Protein AF-A0A923DG67-F1 (afdb_monomer)

Radius of gyration: 14.62 Å; Cα contacts (8 Å, |Δi|>4): 81; chains: 1; bounding box: 49×19×28 Å

Foldseek 3Di:
DDDDDVPPPADDAFAEEEEELDPVVVVVVVVVCVVVVSRYDDPYYHNDPVSVVVVCVVDVGDYDYD

Sequence (66 aa):
MIKNPIDMTQPSKYRTLIADDEQPARDRLKKLLAEHADQIELVGEAKNGLLSAILFCAIKKTLIME

Nearest PDB structures (foldseek):
  6zj2-assembly1_A  TM=8.187E-01  e=2.749E-02  Salmonella enterica subsp. enterica serovar Typhimurium str. LT2
  6eo2-assembly1_A  TM=8.453E-01  e=8.730E-02  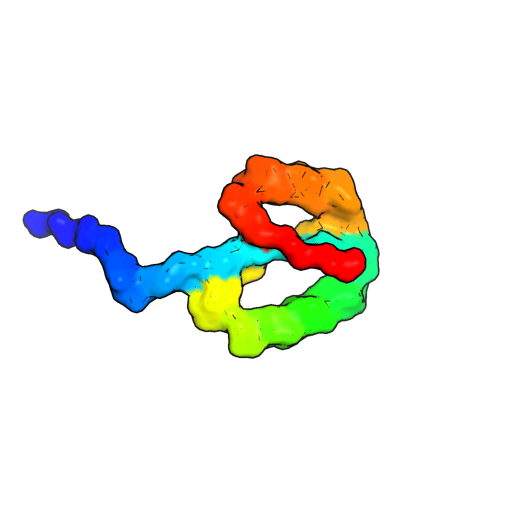Salmonella enterica subsp. enterica serovar Typhimurium
  6ymz-assembly1_A  TM=8.160E-01  e=8.156E-02  Pectobacterium atrosepticum SCRI1043
  1a2o-assembly2_B  TM=7.924E-01  e=1.405E-01  Salmonella enterica subsp. enterica serovar Typhimurium
  3ilh-assembly1_A  TM=5.452E-01  e=4.169E-01  Cytophaga hutchinsonii ATCC 33406

pLDDT: mean 75.5, std 16.38, range [40.16, 93.94]

Solvent-accessible surface area (backbone atoms only — not comparable to full-atom values): 4096 Å² total; per-residue (Å²): 143,82,87,77,73,78,73,86,84,61,79,81,51,47,45,33,40,46,35,40,73,47,66,71,57,50,54,51,51,51,58,62,49,55,81,41,50,86,50,40,37,83,75,50,76,18,61,41,72,68,52,35,53,56,54,45,77,75,39,102,57,57,80,54,72,122

Mean predicted aligned error: 9.9 Å

Secondary structure (DSSP, 8-state):
-------TTSPPPEEEEEE-S-HHHHHHHHHHHHTTTTTEEEEEEESSHHHHHHHHHH-SS-EEE-

Structure (mmCIF, N/CA/C/O backbone):
data_AF-A0A923DG67-F1
#
_entry.id   AF-A0A923DG67-F1
#
loop_
_atom_site.group_PDB
_atom_site.id
_atom_site.type_symbol
_atom_site.label_atom_id
_atom_site.label_alt_id
_atom_site.label_comp_id
_atom_site.label_asym_id
_atom_site.label_entity_id
_atom_site.label_seq_id
_atom_site.pdbx_PDB_ins_code
_atom_site.Cartn_x
_atom_site.Cartn_y
_atom_site.Cartn_z
_atom_site.occupancy
_atom_site.B_iso_or_equiv
_atom_site.auth_seq_id
_atom_site.auth_comp_id
_atom_site.auth_asym_id
_atom_site.auth_atom_id
_atom_site.pdbx_PDB_model_num
ATOM 1 N N . MET A 1 1 ? -42.954 1.634 5.431 1.00 45.19 1 MET A N 1
ATOM 2 C CA . MET A 1 1 ? -41.762 0.934 5.952 1.00 45.19 1 MET A CA 1
ATOM 3 C C . MET A 1 1 ? -40.610 1.162 4.982 1.00 45.19 1 MET A C 1
ATOM 5 O O . MET A 1 1 ? -40.483 0.402 4.040 1.00 45.19 1 MET A O 1
ATOM 9 N N . ILE A 1 2 ? -39.832 2.237 5.145 1.00 40.16 2 ILE A N 1
ATOM 10 C CA . ILE A 1 2 ? -38.555 2.420 4.433 1.00 40.16 2 ILE A CA 1
ATOM 11 C C . ILE A 1 2 ? -37.609 3.094 5.427 1.00 40.16 2 ILE A C 1
ATOM 13 O O . ILE A 1 2 ? -37.648 4.304 5.623 1.00 40.16 2 ILE A O 1
ATOM 17 N N . LYS A 1 3 ? -36.826 2.286 6.139 1.00 43.81 3 LYS A N 1
ATOM 18 C CA . LYS A 1 3 ? -35.633 2.776 6.822 1.00 43.81 3 LYS A CA 1
ATOM 19 C C . LYS A 1 3 ? -34.533 2.762 5.772 1.00 43.81 3 LYS A C 1
ATOM 21 O O . LYS A 1 3 ? -34.201 1.688 5.297 1.00 43.81 3 LYS A O 1
ATOM 26 N N . ASN A 1 4 ? -33.969 3.915 5.446 1.00 41.75 4 ASN A N 1
ATOM 27 C CA . ASN A 1 4 ? -32.558 3.957 5.083 1.00 41.75 4 ASN A CA 1
ATOM 28 C C . ASN A 1 4 ? -31.933 5.131 5.840 1.00 41.75 4 ASN A C 1
ATOM 30 O O . ASN A 1 4 ? -31.732 6.203 5.270 1.00 41.75 4 ASN A O 1
ATOM 34 N N . PRO A 1 5 ? -31.724 4.984 7.165 1.00 50.31 5 PRO A N 1
ATOM 35 C CA . PRO A 1 5 ? -30.832 5.888 7.859 1.00 50.31 5 PRO A CA 1
ATOM 36 C C . PRO A 1 5 ? -29.480 5.717 7.178 1.00 50.31 5 PRO A C 1
ATOM 38 O O . PRO A 1 5 ? -28.986 4.599 7.037 1.00 50.31 5 PRO A O 1
ATOM 41 N N . ILE A 1 6 ? -28.913 6.813 6.692 1.00 56.62 6 ILE A N 1
ATOM 42 C CA . ILE A 1 6 ? -27.488 6.851 6.398 1.00 56.62 6 ILE A CA 1
ATOM 43 C C . ILE A 1 6 ? -26.841 6.464 7.727 1.00 56.62 6 ILE A C 1
ATOM 45 O O . ILE A 1 6 ? -27.022 7.166 8.719 1.00 56.62 6 ILE A O 1
ATOM 49 N N . ASP A 1 7 ? -26.255 5.274 7.778 1.00 46.94 7 ASP A N 1
ATOM 50 C CA . ASP A 1 7 ? -25.694 4.699 8.989 1.00 46.94 7 ASP A CA 1
ATOM 51 C C . ASP A 1 7 ? -24.534 5.587 9.459 1.00 46.94 7 ASP A C 1
ATOM 53 O O . ASP A 1 7 ? -23.421 5.519 8.947 1.00 46.94 7 ASP A O 1
ATOM 57 N N . MET A 1 8 ? -24.831 6.491 10.394 1.00 50.19 8 MET A N 1
ATOM 58 C CA . MET A 1 8 ? -23.887 7.439 10.989 1.00 50.19 8 MET A CA 1
ATOM 59 C C . MET A 1 8 ? -22.983 6.773 12.045 1.00 50.19 8 MET A C 1
ATOM 61 O O . MET A 1 8 ? -22.342 7.477 12.821 1.00 50.19 8 MET A O 1
ATOM 65 N N . THR A 1 9 ? -22.932 5.435 12.115 1.00 53.47 9 THR A N 1
ATOM 66 C CA . THR A 1 9 ? -22.212 4.706 13.176 1.00 53.47 9 THR A CA 1
ATOM 67 C C . THR A 1 9 ? -20.845 4.153 12.769 1.00 53.47 9 THR A C 1
ATOM 69 O O . THR A 1 9 ? -20.123 3.659 13.631 1.00 53.47 9 THR A O 1
ATOM 72 N N . GLN A 1 10 ? -20.435 4.275 11.500 1.00 56.16 10 GLN A N 1
ATOM 73 C CA . GLN A 1 10 ? -19.122 3.814 11.032 1.00 56.16 10 GLN A CA 1
ATOM 74 C C . GLN A 1 10 ? -18.326 4.981 10.421 1.00 56.16 10 GLN A C 1
ATOM 76 O O . GLN A 1 10 ? -18.798 5.583 9.450 1.00 56.16 10 GLN A O 1
ATOM 81 N N . PRO A 1 11 ? -17.123 5.326 10.926 1.00 58.50 11 PRO A N 1
ATOM 82 C CA . PRO A 1 11 ? -16.251 6.255 10.217 1.00 58.50 11 PRO A CA 1
ATOM 83 C C . PRO A 1 11 ? -15.934 5.665 8.838 1.00 58.50 11 PRO A C 1
ATOM 85 O O . PRO A 1 11 ? -15.560 4.498 8.719 1.00 58.50 11 PRO A O 1
ATOM 88 N N . SER A 1 12 ? -16.131 6.445 7.770 1.00 78.00 12 SER A N 1
ATOM 89 C CA . SER A 1 12 ? -15.896 5.937 6.418 1.00 78.00 12 SER A CA 1
ATOM 90 C C . SER A 1 12 ? -14.427 5.540 6.284 1.00 78.00 12 SER A C 1
ATOM 92 O O . SER A 1 12 ? -13.556 6.404 6.409 1.00 78.00 12 SER A O 1
ATOM 94 N N . LYS A 1 13 ? -14.151 4.264 6.005 1.00 83.00 13 LYS A N 1
ATOM 95 C CA . LYS A 1 13 ? -12.777 3.789 5.837 1.00 83.00 13 LYS A CA 1
ATOM 96 C C . LYS A 1 13 ? -12.044 4.576 4.746 1.00 83.00 13 LYS A C 1
ATOM 98 O O . LYS A 1 13 ? -12.616 4.965 3.711 1.00 83.00 13 LYS A O 1
ATOM 103 N N . TYR A 1 14 ? -10.756 4.796 4.964 1.00 84.69 14 TYR A N 1
ATOM 104 C CA . TYR A 1 14 ? -9.837 5.276 3.947 1.00 84.69 14 TYR A CA 1
ATOM 105 C C . TYR A 1 14 ? -9.688 4.186 2.891 1.00 84.69 14 TYR A C 1
ATOM 107 O O . TYR A 1 14 ? -9.212 3.095 3.179 1.00 84.69 14 TYR A O 1
ATOM 115 N N . ARG A 1 15 ? -10.132 4.471 1.664 1.00 84.56 15 ARG A N 1
ATOM 116 C CA . ARG A 1 15 ? -9.889 3.565 0.535 1.00 84.56 15 ARG A CA 1
ATOM 117 C C . ARG A 1 15 ? -8.466 3.798 0.076 1.00 84.56 15 ARG A C 1
ATOM 119 O O . ARG A 1 15 ? -8.136 4.934 -0.262 1.00 84.56 15 ARG A O 1
ATOM 126 N N . THR A 1 16 ? -7.682 2.738 0.066 1.00 85.88 16 THR A N 1
ATOM 127 C CA . THR A 1 16 ? -6.241 2.784 -0.151 1.00 85.88 16 THR A CA 1
ATOM 128 C C . THR A 1 16 ? -5.873 1.933 -1.354 1.00 85.88 16 THR A C 1
ATOM 130 O O . THR A 1 16 ? -6.301 0.783 -1.481 1.00 85.88 16 THR A O 1
ATOM 133 N N . LEU A 1 17 ? -5.067 2.517 -2.234 1.00 88.50 17 LEU A N 1
ATOM 134 C CA . LEU A 1 17 ? -4.390 1.842 -3.332 1.00 88.50 17 LEU A CA 1
ATOM 135 C C . LEU A 1 17 ? -2.921 1.654 -2.941 1.00 88.50 17 LEU A C 1
ATOM 137 O O . LEU A 1 17 ? -2.287 2.624 -2.527 1.00 88.50 17 LEU A O 1
ATOM 141 N N . ILE A 1 18 ? -2.384 0.442 -3.090 1.00 88.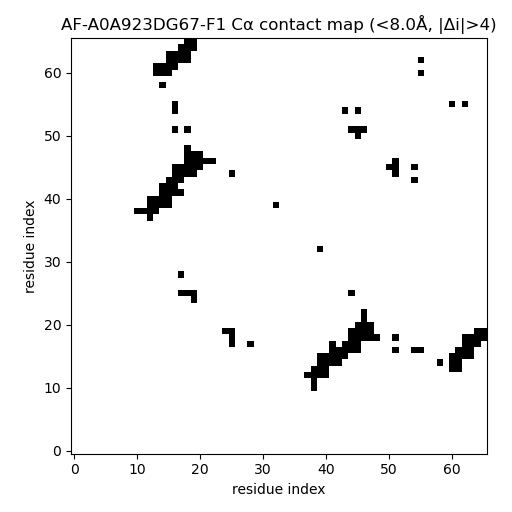44 18 ILE A N 1
ATOM 142 C CA . ILE A 1 18 ? -0.940 0.196 -2.950 1.00 88.44 18 ILE A CA 1
ATOM 143 C C . ILE A 1 18 ? -0.304 0.250 -4.335 1.00 88.44 18 ILE A C 1
ATOM 145 O O . ILE A 1 18 ? -0.755 -0.451 -5.240 1.00 88.44 18 ILE A O 1
ATOM 149 N N . ALA A 1 19 ? 0.748 1.043 -4.494 1.00 87.31 19 ALA A N 1
ATOM 150 C CA . ALA A 1 19 ? 1.504 1.161 -5.731 1.00 87.31 19 ALA A CA 1
ATOM 151 C C . ALA A 1 19 ? 2.969 0.808 -5.485 1.00 87.31 19 ALA A C 1
ATOM 153 O O . ALA A 1 19 ? 3.622 1.492 -4.711 1.00 87.31 19 ALA A O 1
ATOM 154 N N . ASP A 1 20 ? 3.454 -0.240 -6.145 1.00 87.75 20 ASP A N 1
ATOM 155 C CA . ASP A 1 20 ? 4.844 -0.696 -6.051 1.00 87.75 20 ASP A CA 1
ATOM 156 C C . ASP A 1 20 ? 5.125 -1.632 -7.236 1.00 87.75 20 ASP A C 1
ATOM 158 O O . ASP A 1 20 ? 4.217 -2.366 -7.644 1.00 87.75 20 ASP A O 1
ATOM 162 N N . ASP A 1 21 ? 6.316 -1.623 -7.827 1.00 86.62 21 ASP A N 1
ATOM 163 C CA . ASP A 1 21 ? 6.661 -2.507 -8.946 1.00 86.62 21 ASP A CA 1
ATOM 164 C C . ASP A 1 21 ? 6.951 -3.952 -8.503 1.00 86.62 21 ASP A C 1
ATOM 166 O O . ASP A 1 21 ? 6.665 -4.906 -9.242 1.00 86.62 21 ASP A O 1
ATOM 170 N N . GLU A 1 22 ? 7.335 -4.158 -7.246 1.00 90.50 22 GLU A N 1
ATOM 171 C CA . GLU A 1 22 ? 7.655 -5.452 -6.661 1.00 90.50 22 GLU A CA 1
ATOM 172 C C . GLU A 1 22 ? 6.470 -6.073 -5.890 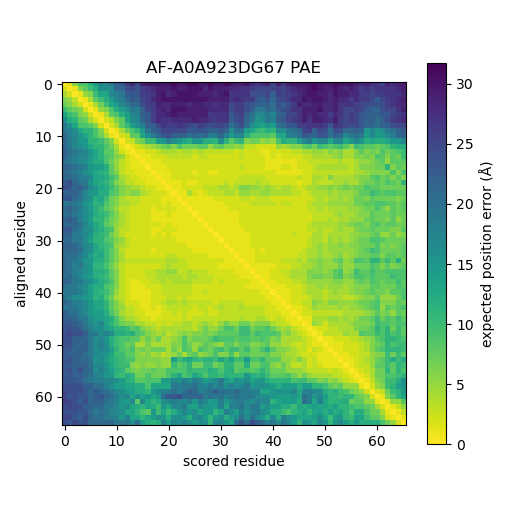1.00 90.50 22 GLU A C 1
ATOM 174 O O . GLU A 1 22 ? 5.915 -5.526 -4.938 1.00 90.50 22 GLU A O 1
ATOM 179 N N . GLN A 1 23 ? 6.074 -7.304 -6.253 1.00 90.44 23 GLN A N 1
ATOM 180 C CA . GLN A 1 23 ? 5.034 -8.040 -5.506 1.00 90.44 23 GLN A CA 1
ATOM 181 C C . GLN A 1 23 ? 5.384 -8.252 -4.016 1.00 90.44 23 GLN A C 1
ATOM 183 O O . GLN A 1 23 ? 4.489 -8.065 -3.187 1.00 90.44 23 GLN A O 1
ATOM 188 N N . PRO A 1 24 ? 6.636 -8.594 -3.636 1.00 93.56 24 PRO A N 1
ATOM 189 C CA . PRO A 1 24 ? 7.004 -8.753 -2.230 1.00 93.56 24 PRO A CA 1
ATOM 190 C C . PRO A 1 24 ? 6.778 -7.500 -1.375 1.00 93.56 24 PRO A C 1
ATOM 192 O O . PRO A 1 24 ? 6.379 -7.629 -0.216 1.00 93.56 24 PRO A O 1
ATOM 195 N N . ALA A 1 25 ? 7.001 -6.304 -1.922 1.00 90.81 25 ALA A N 1
ATOM 196 C CA . ALA A 1 25 ? 6.778 -5.046 -1.215 1.00 90.81 25 ALA A CA 1
ATOM 197 C C . ALA A 1 25 ? 5.279 -4.783 -1.005 1.00 90.81 25 ALA A C 1
ATOM 199 O O . ALA A 1 25 ? 4.845 -4.551 0.128 1.00 90.81 25 ALA A O 1
ATOM 200 N N . ARG A 1 26 ? 4.447 -5.001 -2.036 1.00 92.31 26 ARG A N 1
ATOM 201 C CA . ARG A 1 26 ? 2.977 -4.947 -1.891 1.00 92.31 26 ARG A CA 1
ATOM 202 C C . ARG A 1 26 ? 2.462 -5.925 -0.844 1.00 92.31 26 ARG A C 1
ATOM 204 O O . ARG A 1 26 ? 1.566 -5.596 -0.069 1.00 92.31 26 ARG A O 1
ATOM 211 N N . ASP A 1 27 ? 3.026 -7.127 -0.793 1.00 93.94 27 ASP A N 1
ATOM 212 C CA . ASP A 1 27 ? 2.638 -8.139 0.188 1.00 93.94 27 ASP A CA 1
ATOM 213 C C . ASP A 1 27 ? 3.029 -7.746 1.619 1.00 93.94 27 ASP A C 1
ATOM 215 O O . ASP A 1 27 ? 2.267 -8.011 2.553 1.00 93.94 27 ASP A O 1
ATOM 219 N N . ARG A 1 28 ? 4.174 -7.078 1.806 1.00 93.31 28 ARG A N 1
ATOM 220 C CA . ARG A 1 28 ? 4.572 -6.499 3.101 1.00 93.31 28 ARG A CA 1
ATOM 221 C C . ARG A 1 28 ? 3.635 -5.366 3.516 1.00 93.31 28 ARG A C 1
ATOM 223 O O . ARG A 1 28 ? 3.112 -5.407 4.627 1.00 93.31 28 ARG A O 1
ATOM 230 N N . LEU A 1 29 ? 3.356 -4.420 2.619 1.00 89.88 29 LEU A N 1
ATOM 231 C CA . LEU A 1 29 ? 2.446 -3.301 2.877 1.00 89.88 29 LEU A CA 1
ATOM 232 C C . LEU A 1 29 ? 1.034 -3.783 3.223 1.00 89.88 29 LEU A C 1
ATOM 234 O O . LEU A 1 29 ? 0.442 -3.300 4.183 1.00 89.88 29 LEU A O 1
ATOM 238 N N . LYS A 1 30 ? 0.511 -4.798 2.524 1.00 92.25 30 LYS A N 1
ATOM 239 C CA . LYS A 1 30 ? -0.786 -5.408 2.865 1.00 92.25 30 LYS A CA 1
ATOM 240 C C . LYS A 1 30 ? -0.822 -5.958 4.289 1.00 92.25 30 LYS A C 1
ATOM 242 O O . LYS A 1 30 ? -1.829 -5.782 4.966 1.00 92.25 30 LYS A O 1
ATOM 247 N N . LYS A 1 31 ? 0.252 -6.611 4.748 1.00 93.38 31 LYS A N 1
ATOM 248 C CA . LYS A 1 31 ? 0.334 -7.132 6.122 1.00 93.38 31 LYS A CA 1
ATOM 249 C C . LYS A 1 31 ? 0.328 -6.005 7.153 1.00 93.38 31 LYS A C 1
ATOM 251 O O . LYS A 1 31 ? -0.418 -6.101 8.114 1.00 93.38 31 LYS A O 1
ATOM 256 N N . LEU A 1 32 ? 1.094 -4.939 6.917 1.00 91.00 32 LEU A N 1
ATOM 257 C CA . LEU A 1 32 ? 1.130 -3.768 7.801 1.00 91.00 32 LEU A CA 1
ATOM 258 C C . LEU A 1 32 ? -0.232 -3.063 7.863 1.00 91.00 32 LEU A C 1
ATOM 260 O O . LEU A 1 32 ? -0.741 -2.762 8.935 1.00 91.00 32 LEU A O 1
ATOM 264 N N . LEU A 1 33 ? -0.869 -2.852 6.709 1.00 89.38 33 LEU A N 1
ATOM 265 C CA . LEU A 1 33 ? -2.176 -2.194 6.641 1.00 89.38 33 LEU A CA 1
ATOM 266 C C . LEU A 1 33 ? -3.313 -3.055 7.210 1.00 89.38 33 LEU A C 1
ATOM 268 O O . LEU A 1 33 ? -4.351 -2.508 7.583 1.00 89.38 33 LEU A O 1
ATOM 272 N N . ALA A 1 34 ? -3.135 -4.378 7.308 1.00 90.31 34 ALA A N 1
ATOM 273 C CA . ALA A 1 34 ? -4.122 -5.270 7.914 1.00 90.31 34 ALA A CA 1
ATOM 274 C C . ALA A 1 34 ? -4.358 -4.955 9.401 1.00 90.31 34 ALA A C 1
ATOM 276 O O . ALA A 1 34 ? -5.467 -5.159 9.893 1.00 90.31 34 ALA A O 1
ATOM 277 N N . GLU A 1 35 ? -3.357 -4.408 10.098 1.00 91.88 35 GLU A N 1
ATOM 278 C CA . GLU A 1 35 ? -3.464 -3.976 11.500 1.00 91.88 35 GLU A CA 1
ATOM 279 C C . GLU A 1 35 ? -4.410 -2.777 11.681 1.00 91.88 35 GLU A C 1
ATOM 281 O O . GLU A 1 35 ? -4.920 -2.548 12.775 1.00 91.88 35 GLU A O 1
ATOM 286 N N . HIS A 1 36 ? -4.700 -2.055 10.595 1.00 90.75 36 HIS A N 1
ATOM 287 C CA . HIS A 1 36 ? -5.583 -0.889 10.556 1.00 90.75 36 HIS A CA 1
ATOM 288 C C . HIS A 1 36 ? -6.842 -1.142 9.713 1.00 90.75 36 HIS A C 1
ATOM 290 O O . HIS A 1 36 ? -7.427 -0.215 9.148 1.00 90.75 36 HIS A O 1
ATOM 296 N N . ALA A 1 37 ? -7.267 -2.404 9.581 1.00 87.25 37 ALA A N 1
ATOM 297 C CA . ALA A 1 37 ? -8.420 -2.787 8.761 1.00 87.25 37 ALA A CA 1
ATOM 298 C C . ALA A 1 37 ? -9.757 -2.193 9.249 1.00 87.25 37 ALA A C 1
ATOM 300 O O . ALA A 1 37 ? -10.739 -2.181 8.504 1.00 87.25 37 ALA A O 1
ATOM 301 N N . ASP A 1 38 ? -9.823 -1.704 10.487 1.00 88.00 38 ASP A N 1
ATOM 302 C CA . ASP A 1 38 ? -10.935 -0.926 11.038 1.00 88.00 38 ASP A CA 1
ATOM 303 C C . ASP A 1 38 ? -11.078 0.442 10.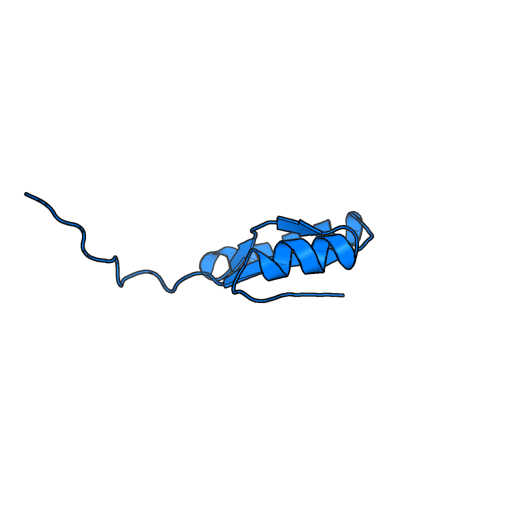349 1.00 88.00 38 ASP A C 1
ATOM 305 O O . ASP A 1 38 ? -12.196 0.906 10.131 1.00 88.00 38 ASP A O 1
ATOM 309 N N . GLN A 1 39 ? -9.963 1.039 9.922 1.00 87.75 39 GLN A N 1
ATOM 310 C CA . GLN A 1 39 ? -9.898 2.373 9.319 1.00 87.75 39 GLN A CA 1
ATOM 311 C C . GLN A 1 39 ? -9.574 2.355 7.825 1.00 87.75 39 GLN A C 1
ATOM 313 O O . GLN A 1 39 ? -9.871 3.327 7.133 1.00 87.75 39 GLN A O 1
ATOM 318 N N . ILE A 1 40 ? -8.979 1.278 7.313 1.00 88.00 40 ILE A N 1
ATOM 319 C CA . ILE A 1 40 ? -8.474 1.178 5.942 1.00 88.00 40 ILE A CA 1
ATOM 320 C C . ILE A 1 40 ? -9.221 0.092 5.168 1.00 88.00 40 ILE A C 1
ATOM 322 O O . ILE A 1 40 ? -9.454 -1.017 5.641 1.00 88.00 40 ILE A O 1
ATOM 326 N N . GLU A 1 41 ? -9.582 0.423 3.934 1.00 88.31 41 GLU A N 1
ATOM 327 C CA . GLU A 1 41 ? -10.135 -0.480 2.934 1.00 88.31 41 GLU A CA 1
ATOM 328 C C . GLU A 1 41 ? -9.165 -0.530 1.751 1.00 88.31 41 GLU A C 1
ATOM 330 O O . GLU A 1 41 ? -9.016 0.449 1.019 1.00 88.31 41 GLU A O 1
ATOM 335 N N . LEU A 1 42 ? -8.493 -1.661 1.540 1.00 86.44 42 LEU A N 1
ATOM 336 C CA . LEU A 1 42 ? -7.667 -1.840 0.350 1.00 86.44 42 LEU A CA 1
ATOM 337 C C . LEU A 1 42 ? -8.572 -2.015 -0.875 1.00 86.44 42 LEU A C 1
ATOM 339 O O . LEU A 1 42 ? -9.350 -2.962 -0.940 1.00 86.44 42 LEU A O 1
ATOM 343 N N . VAL A 1 43 ? -8.449 -1.123 -1.855 1.00 87.81 43 VAL A N 1
ATOM 344 C CA . VAL A 1 43 ? -9.298 -1.127 -3.060 1.00 87.81 43 VAL A CA 1
ATOM 345 C C . VAL A 1 43 ? -8.565 -1.527 -4.333 1.00 87.81 43 VAL A C 1
ATOM 347 O O . VAL A 1 43 ? -9.201 -1.687 -5.373 1.00 87.81 43 VAL A O 1
ATOM 350 N N . GLY A 1 44 ? -7.247 -1.716 -4.267 1.00 85.94 44 GLY A N 1
ATOM 351 C CA . GLY A 1 44 ? -6.478 -2.239 -5.387 1.00 85.94 44 GLY A CA 1
ATOM 352 C C . GLY A 1 44 ? -4.971 -2.250 -5.159 1.00 85.94 44 GLY A C 1
ATOM 353 O O . GLY A 1 44 ? -4.460 -1.755 -4.152 1.00 85.94 44 GLY A O 1
ATOM 354 N N . GLU A 1 45 ? -4.277 -2.774 -6.165 1.00 88.25 45 GLU A N 1
ATOM 355 C CA . GLU A 1 45 ? -2.824 -2.754 -6.299 1.00 88.25 45 GLU A CA 1
ATOM 356 C C . GLU A 1 45 ? -2.451 -2.205 -7.682 1.00 88.25 45 GLU A C 1
ATOM 358 O O . GLU A 1 45 ? -3.106 -2.515 -8.680 1.00 88.25 45 GLU A O 1
ATOM 363 N N . ALA A 1 46 ? -1.375 -1.431 -7.755 1.00 87.06 46 ALA A N 1
ATOM 364 C CA . ALA A 1 46 ? -0.782 -0.949 -8.990 1.00 87.06 46 ALA A CA 1
ATOM 365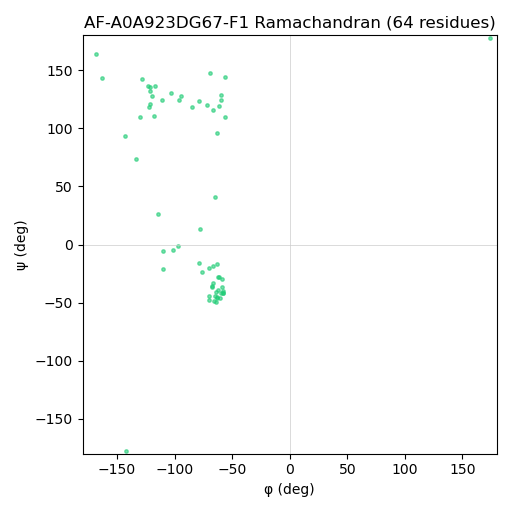 C C . ALA A 1 46 ? 0.688 -1.375 -9.060 1.00 87.06 46 ALA A C 1
ATOM 367 O O . ALA A 1 46 ? 1.416 -1.291 -8.077 1.00 87.06 46 ALA A O 1
ATOM 368 N N . LYS A 1 47 ? 1.108 -1.848 -10.237 1.00 86.19 47 LYS A N 1
ATOM 369 C CA . LYS A 1 47 ? 2.459 -2.387 -10.480 1.00 86.19 47 LYS A CA 1
ATOM 370 C C . LYS A 1 47 ? 3.431 -1.374 -11.092 1.00 86.19 47 LYS A C 1
ATOM 372 O O . LYS A 1 47 ? 4.539 -1.735 -11.459 1.00 86.19 47 LYS A O 1
ATOM 377 N N . ASN A 1 48 ? 2.969 -0.156 -11.360 1.00 80.31 48 ASN A N 1
ATOM 378 C CA . ASN A 1 48 ? 3.755 0.924 -11.951 1.00 80.31 48 ASN A CA 1
ATOM 379 C C . ASN A 1 48 ? 2.990 2.247 -11.835 1.00 80.31 48 ASN A C 1
ATOM 381 O O . ASN A 1 48 ? 1.769 2.251 -11.663 1.00 80.31 48 ASN A O 1
ATOM 385 N N . GLY A 1 49 ? 3.698 3.364 -12.013 1.00 72.88 49 GLY A N 1
ATOM 386 C CA . GLY A 1 49 ? 3.121 4.706 -11.90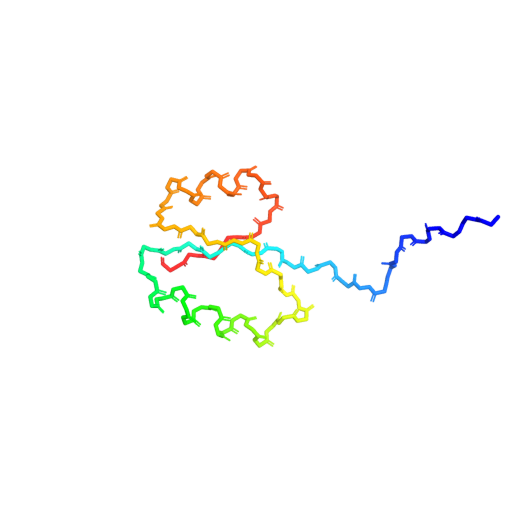0 1.00 72.88 49 GLY A CA 1
ATOM 387 C C . GLY A 1 49 ? 1.957 4.991 -12.859 1.00 72.88 49 GLY A C 1
ATOM 388 O O . GLY A 1 49 ? 1.049 5.734 -12.497 1.00 72.88 49 GLY A O 1
ATOM 389 N N . LEU A 1 50 ? 1.923 4.373 -14.048 1.00 79.88 50 LEU A N 1
ATOM 390 C CA . LEU A 1 50 ? 0.824 4.566 -15.003 1.00 79.88 50 LEU A CA 1
ATOM 391 C C . LEU A 1 50 ? -0.475 3.925 -14.501 1.00 79.88 50 LEU A C 1
ATOM 393 O O . LEU A 1 50 ? -1.522 4.571 -14.492 1.00 79.88 50 LEU A O 1
ATOM 397 N N . LEU A 1 51 ? -0.408 2.674 -14.042 1.00 76.12 51 LEU A N 1
ATOM 398 C CA . LEU A 1 51 ? -1.539 1.997 -13.413 1.00 76.12 51 LEU A CA 1
ATOM 399 C C . LEU A 1 51 ? -1.967 2.733 -12.140 1.00 76.12 51 LEU A C 1
ATOM 401 O O . LEU A 1 51 ? -3.164 2.908 -11.925 1.00 76.12 51 LEU A O 1
ATOM 405 N N . SER A 1 52 ? -1.015 3.234 -11.348 1.00 72.81 52 SER A N 1
ATOM 406 C CA . SER A 1 52 ? -1.311 4.029 -10.152 1.00 72.81 52 SER A CA 1
ATOM 407 C C . SER A 1 52 ? -2.086 5.296 -10.492 1.00 72.81 52 SER A C 1
ATOM 409 O O . SER A 1 52 ? -3.098 5.570 -9.857 1.00 72.81 52 SER A O 1
ATOM 411 N N . ALA A 1 53 ? -1.669 6.036 -11.522 1.00 73.44 53 ALA A N 1
ATOM 412 C CA . ALA A 1 53 ? -2.349 7.251 -11.964 1.00 73.44 53 ALA A CA 1
ATOM 413 C C . ALA A 1 53 ? -3.773 6.969 -12.474 1.00 73.44 53 ALA A C 1
ATOM 415 O O . ALA A 1 53 ? -4.703 7.708 -12.152 1.00 73.44 53 ALA A O 1
ATOM 416 N N . ILE A 1 54 ? -3.966 5.876 -13.221 1.00 72.56 54 ILE A N 1
ATOM 417 C CA . ILE A 1 54 ? -5.288 5.460 -13.712 1.00 72.56 54 ILE A CA 1
ATOM 418 C C . ILE A 1 54 ? -6.213 5.101 -12.542 1.00 72.56 54 ILE A C 1
ATOM 420 O O . ILE A 1 54 ? -7.337 5.602 -12.473 1.00 72.56 54 ILE A O 1
ATOM 424 N N . LEU A 1 55 ? -5.748 4.262 -11.608 1.00 70.12 55 LEU A N 1
ATOM 425 C CA . LEU A 1 55 ? -6.552 3.870 -10.448 1.00 70.12 55 LEU A CA 1
ATOM 426 C C . LEU A 1 55 ? -6.798 5.051 -9.499 1.00 70.12 55 LEU A C 1
ATOM 428 O O . LEU A 1 55 ? -7.901 5.177 -8.972 1.00 70.12 55 LEU A O 1
ATOM 432 N N . PHE A 1 56 ? -5.830 5.951 -9.323 1.00 68.56 56 PHE A N 1
ATOM 433 C CA . PHE A 1 56 ? -5.993 7.157 -8.511 1.00 68.56 56 PHE A CA 1
ATOM 434 C C . PHE A 1 56 ? -7.058 8.095 -9.090 1.00 68.56 56 PHE A C 1
ATOM 436 O O . PHE A 1 56 ? -7.954 8.529 -8.375 1.00 68.56 56 PHE A O 1
ATOM 443 N N . CYS A 1 57 ? -7.052 8.345 -10.402 1.00 65.00 57 CYS A N 1
ATOM 444 C CA . CYS A 1 57 ? -8.102 9.143 -11.045 1.00 65.00 57 CYS A CA 1
ATOM 445 C C . CYS A 1 57 ? -9.501 8.514 -10.903 1.00 65.00 57 CYS A C 1
ATOM 447 O O . CYS A 1 57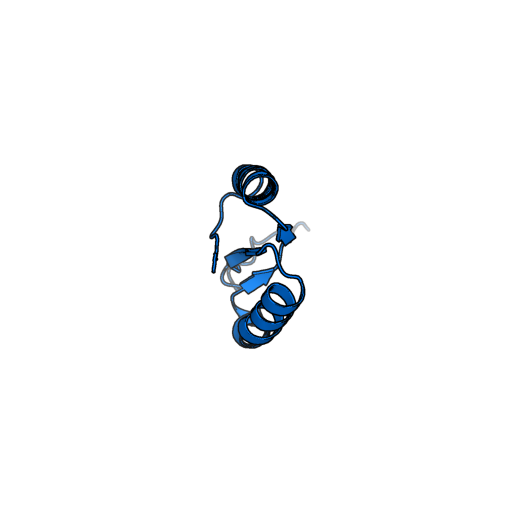 ? -10.500 9.234 -10.870 1.00 65.00 57 CYS A O 1
ATOM 449 N N . ALA A 1 58 ? -9.586 7.186 -10.778 1.00 58.25 58 ALA A N 1
ATOM 450 C CA . ALA A 1 58 ? -10.841 6.473 -10.547 1.00 58.25 58 ALA A CA 1
ATOM 451 C C . ALA A 1 58 ? -11.321 6.525 -9.080 1.00 58.25 58 ALA A C 1
ATOM 453 O O . ALA A 1 58 ? -12.489 6.240 -8.802 1.00 58.25 58 ALA A O 1
ATOM 454 N N . ILE A 1 59 ? -10.453 6.887 -8.126 1.00 63.25 59 ILE A N 1
ATOM 455 C CA . ILE A 1 59 ? -10.728 6.803 -6.688 1.00 63.25 59 ILE A CA 1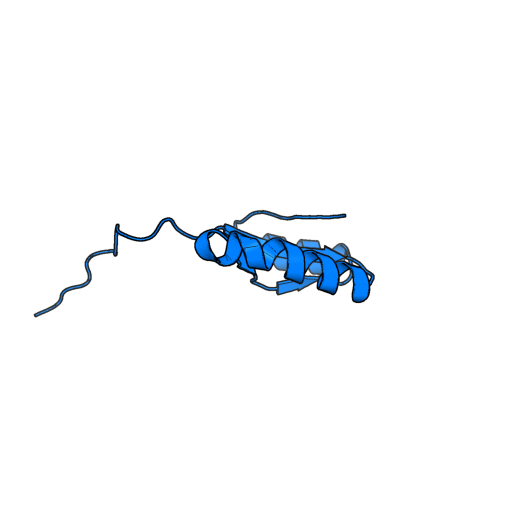
ATOM 456 C C . ILE A 1 59 ? -10.387 8.151 -6.030 1.00 63.25 59 ILE A C 1
ATOM 458 O O . ILE A 1 59 ? -9.227 8.487 -5.854 1.00 63.25 59 ILE A O 1
ATOM 462 N N . LYS A 1 60 ? -11.392 8.916 -5.576 1.00 54.31 60 LYS A N 1
ATOM 463 C CA . LYS A 1 60 ? -11.222 10.179 -4.812 1.00 54.31 60 LYS A CA 1
ATOM 464 C C . LYS A 1 60 ? -10.559 10.007 -3.416 1.00 54.31 60 LYS A C 1
ATOM 466 O O . LYS A 1 60 ? -11.056 10.579 -2.448 1.00 54.31 60 LYS A O 1
ATOM 471 N N . LYS A 1 61 ? -9.528 9.176 -3.233 1.00 60.31 61 LYS A N 1
ATOM 472 C CA . LYS A 1 61 ? -8.939 8.867 -1.912 1.00 60.31 61 LYS A CA 1
ATOM 473 C C . LYS A 1 61 ? -7.407 8.731 -1.951 1.00 60.31 61 LYS A C 1
ATOM 475 O O . LYS A 1 61 ? -6.775 9.020 -2.956 1.00 60.31 61 LYS A O 1
ATOM 480 N N . THR A 1 62 ? -6.841 8.397 -0.791 1.00 56.94 62 THR A N 1
ATOM 481 C CA . THR A 1 62 ? -5.417 8.479 -0.439 1.00 56.94 62 THR A CA 1
ATOM 482 C C . THR A 1 62 ? -4.539 7.462 -1.183 1.00 56.94 62 THR A C 1
ATOM 484 O O . THR A 1 62 ? -4.977 6.347 -1.474 1.00 56.94 62 THR A O 1
ATOM 487 N N . LEU A 1 63 ? -3.294 7.854 -1.470 1.00 60.38 63 LEU A N 1
ATOM 488 C CA . LEU A 1 63 ? -2.273 7.062 -2.161 1.00 60.38 63 LEU A CA 1
ATOM 489 C C . LEU A 1 63 ? -1.070 6.878 -1.230 1.00 60.38 63 LEU A C 1
ATOM 491 O O . LEU A 1 63 ? -0.549 7.862 -0.709 1.00 60.38 63 LEU A O 1
ATOM 495 N N . ILE A 1 64 ? -0.630 5.634 -1.043 1.00 58.91 64 ILE A N 1
ATOM 496 C CA . ILE A 1 64 ? 0.620 5.303 -0.350 1.00 58.91 64 ILE A CA 1
ATOM 497 C C . ILE A 1 64 ? 1.579 4.757 -1.410 1.00 58.91 64 ILE A C 1
ATOM 499 O O . ILE A 1 64 ? 1.222 3.824 -2.132 1.00 58.91 64 ILE A O 1
ATOM 503 N N . MET A 1 65 ? 2.755 5.372 -1.519 1.00 55.44 65 MET A N 1
ATOM 504 C CA . MET A 1 65 ? 3.856 4.926 -2.377 1.00 5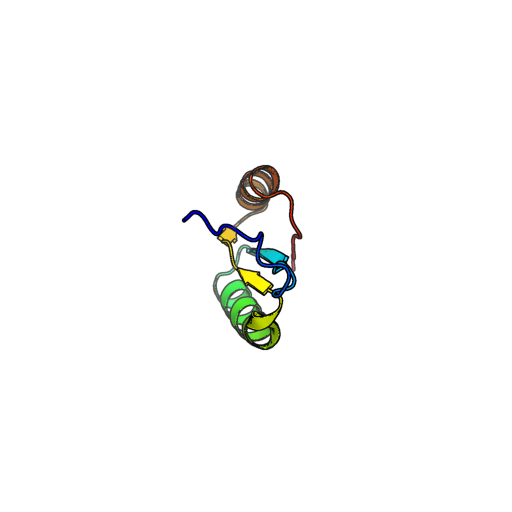5.44 65 MET A CA 1
ATOM 505 C C . MET A 1 65 ? 5.079 4.680 -1.490 1.00 55.44 65 MET A C 1
ATOM 507 O O . MET A 1 65 ? 5.348 5.514 -0.621 1.00 55.44 65 MET A O 1
ATOM 511 N N . GLU A 1 66 ? 5.780 3.567 -1.705 1.00 50.72 66 GLU A N 1
ATOM 512 C CA . GLU A 1 66 ? 7.223 3.482 -1.426 1.00 50.72 66 GLU A CA 1
ATOM 513 C C . GLU A 1 66 ? 8.005 3.832 -2.698 1.00 50.72 66 GLU A C 1
ATOM 515 O O . GLU A 1 66 ? 7.485 3.559 -3.807 1.00 50.72 66 GLU A O 1
#